Protein AF-W7IYI3-F1 (afdb_monomer)

Foldseek 3Di:
DVVVVVVLVVLLVVLLVVVCVVLHVVCSVVSVVLLVVQVVVCVPPPDSPCSSVVSSVRSCVVSVVVD

Radius of gyration: 11.94 Å; Cα contacts (8 Å, |Δi|>4): 29; chains: 1; bounding box: 38×17×29 Å

Mean predicted aligned error: 6.06 Å

pLDDT: mean 80.63, std 10.75, range [45.28, 93.0]

Sequence (67 aa):
MDDLAEQVSTQLHQMEARLVDDYGPAREADIHAAVQEEHDRFREAKVTTFVPILIERHVRSRLGRTA

Organism: NCBI:txid909613

Solvent-accessible surface area (backbone atoms only — not comparable to full-atom values): 3921 Å² total; per-residue (Å²): 121,62,68,59,56,54,50,50,51,52,52,42,54,57,47,52,54,51,48,27,71,74,70,33,72,94,40,40,69,60,51,50,52,45,49,48,57,45,47,61,71,48,69,82,49,94,68,64,91,59,46,58,67,52,37,53,54,50,41,52,55,56,60,60,68,75,108

Secondary structure (DSSP, 8-state):
-HHHHHHHHHHHHHHHHHHHHHH-GGGHHHHHHHHHHHHHHHTT-S--TTHHHHHHHHHHHHHHTT-

Structure (mmCIF, N/CA/C/O backbone):
data_AF-W7IYI3-F1
#
_entry.id   AF-W7IYI3-F1
#
loop_
_atom_site.group_PDB
_atom_site.id
_atom_site.type_symbol
_atom_site.label_atom_id
_atom_site.label_alt_id
_atom_site.label_comp_id
_atom_site.label_asym_id
_atom_site.label_entity_id
_atom_site.label_seq_id
_atom_site.pdbx_PDB_ins_code
_atom_site.Cartn_x
_atom_site.Cartn_y
_atom_site.Cartn_z
_atom_site.occupancy
_atom_site.B_iso_or_equiv
_atom_site.auth_seq_id
_atom_site.auth_comp_id
_atom_site.auth_asym_id
_atom_site.auth_atom_id
_atom_site.pdbx_PDB_model_num
ATOM 1 N N . MET A 1 1 ? 22.449 -5.222 -10.240 1.00 54.81 1 MET A N 1
ATOM 2 C CA . MET A 1 1 ? 20.989 -5.265 -10.503 1.00 54.81 1 MET A CA 1
ATOM 3 C C . MET A 1 1 ? 20.205 -5.426 -9.204 1.00 54.81 1 MET A C 1
ATOM 5 O O . MET A 1 1 ? 19.018 -5.132 -9.218 1.00 54.81 1 MET A O 1
ATOM 9 N N . ASP A 1 2 ? 20.847 -5.820 -8.099 1.00 62.50 2 ASP A N 1
ATOM 10 C CA . ASP A 1 2 ? 20.210 -5.993 -6.788 1.00 62.50 2 ASP A CA 1
ATOM 11 C C . ASP A 1 2 ? 19.691 -4.688 -6.159 1.00 62.50 2 ASP A C 1
ATOM 13 O O . ASP A 1 2 ? 18.623 -4.703 -5.554 1.00 62.50 2 ASP A O 1
ATOM 17 N N . ASP A 1 3 ? 20.339 -3.542 -6.413 1.00 72.69 3 ASP A N 1
ATOM 18 C CA . ASP A 1 3 ? 19.922 -2.237 -5.866 1.00 72.69 3 ASP A CA 1
ATOM 19 C C . ASP A 1 3 ? 18.480 -1.853 -6.238 1.00 72.69 3 ASP A C 1
ATOM 21 O O . ASP A 1 3 ? 17.754 -1.259 -5.445 1.00 72.69 3 ASP A O 1
ATOM 25 N N . LEU A 1 4 ? 18.029 -2.220 -7.444 1.00 69.19 4 LEU A N 1
ATOM 26 C CA . LEU A 1 4 ? 16.671 -1.916 -7.899 1.00 69.19 4 LEU A CA 1
ATOM 27 C C . LEU A 1 4 ? 15.630 -2.786 -7.187 1.00 69.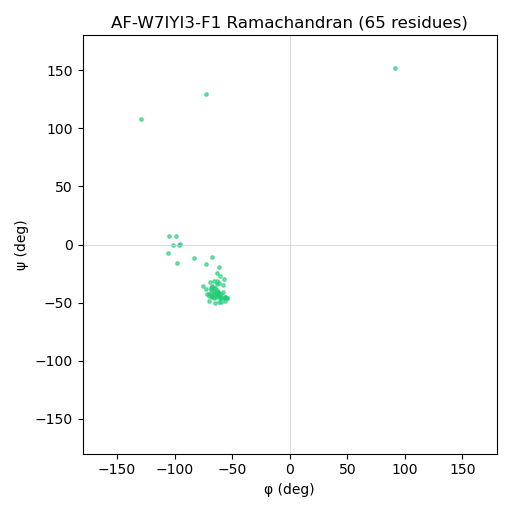19 4 LEU A C 1
ATOM 29 O O . LEU A 1 4 ? 14.545 -2.306 -6.871 1.00 69.19 4 LEU A O 1
ATOM 33 N N . ALA A 1 5 ? 15.947 -4.057 -6.939 1.00 73.88 5 ALA A N 1
ATOM 34 C CA . ALA A 1 5 ? 15.046 -4.966 -6.238 1.00 73.88 5 ALA A CA 1
ATOM 35 C C . ALA A 1 5 ? 14.897 -4.559 -4.763 1.00 73.88 5 ALA A C 1
ATOM 37 O O . ALA A 1 5 ? 13.785 -4.533 -4.236 1.00 73.88 5 ALA A O 1
ATOM 38 N N . GLU A 1 6 ? 15.997 -4.162 -4.124 1.00 78.19 6 GLU A N 1
ATOM 39 C CA . GLU A 1 6 ? 15.998 -3.647 -2.753 1.00 78.19 6 GLU A CA 1
ATOM 40 C C . GLU A 1 6 ? 15.251 -2.308 -2.640 1.00 78.19 6 GLU A C 1
ATOM 42 O O . GLU A 1 6 ? 14.446 -2.105 -1.723 1.00 78.19 6 GLU A O 1
ATOM 47 N N . GLN A 1 7 ? 15.432 -1.417 -3.619 1.00 78.69 7 GLN A N 1
ATOM 48 C CA . GLN A 1 7 ? 14.701 -0.154 -3.688 1.00 78.69 7 GLN A CA 1
ATOM 49 C C . GLN A 1 7 ? 13.192 -0.375 -3.870 1.00 78.69 7 GLN A C 1
ATOM 51 O O . GLN A 1 7 ? 12.395 0.285 -3.202 1.00 78.69 7 GLN A O 1
ATOM 56 N N . VAL A 1 8 ? 12.786 -1.323 -4.722 1.00 78.56 8 VAL A N 1
ATOM 57 C CA . VAL A 1 8 ? 11.372 -1.691 -4.902 1.00 78.56 8 VAL A CA 1
ATOM 58 C C . VAL A 1 8 ? 10.798 -2.279 -3.613 1.00 78.56 8 VAL A C 1
ATOM 60 O O . VAL A 1 8 ? 9.731 -1.849 -3.185 1.00 78.56 8 VAL A O 1
ATOM 63 N N . SER A 1 9 ? 11.520 -3.184 -2.947 1.00 81.75 9 SER A N 1
ATOM 64 C CA . SER A 1 9 ? 11.106 -3.750 -1.655 1.00 81.75 9 SER A CA 1
ATOM 65 C C . SER A 1 9 ? 10.875 -2.660 -0.600 1.00 81.75 9 SER A C 1
ATOM 67 O O . SER A 1 9 ? 9.824 -2.606 0.041 1.00 81.75 9 SER A O 1
ATOM 69 N N . THR A 1 10 ? 11.803 -1.704 -0.499 1.00 87.00 10 THR A N 1
ATOM 70 C CA . THR A 1 10 ? 11.681 -0.561 0.419 1.00 87.00 10 THR A CA 1
ATOM 71 C C . THR A 1 10 ? 10.457 0.300 0.095 1.00 87.00 10 THR A C 1
ATOM 73 O O . THR A 1 10 ? 9.722 0.708 0.996 1.00 87.00 10 THR A O 1
ATOM 76 N N . GLN A 1 11 ? 10.202 0.564 -1.189 1.00 85.88 11 GLN A N 1
ATOM 77 C CA . GLN A 1 11 ? 9.044 1.345 -1.629 1.00 85.88 11 GLN A CA 1
ATOM 78 C C . GLN A 1 11 ? 7.715 0.645 -1.323 1.00 85.88 11 GLN A C 1
ATOM 80 O O . GLN A 1 11 ? 6.756 1.319 -0.943 1.00 85.88 11 GLN A O 1
ATOM 85 N N . LEU A 1 12 ? 7.658 -0.683 -1.454 1.00 85.75 12 LEU A N 1
ATOM 86 C CA . LEU A 1 12 ? 6.477 -1.476 -1.111 1.00 85.75 12 LEU A CA 1
ATOM 87 C C . LEU A 1 12 ? 6.211 -1.460 0.392 1.00 85.75 12 LEU A C 1
ATOM 89 O O . LEU A 1 12 ? 5.082 -1.200 0.794 1.00 85.75 12 LEU A O 1
ATOM 93 N N . HIS A 1 13 ? 7.245 -1.620 1.218 1.00 89.06 13 HIS A N 1
ATOM 94 C CA . HIS A 1 13 ? 7.091 -1.563 2.670 1.00 89.06 13 HIS A CA 1
ATOM 95 C C . HIS A 1 13 ? 6.593 -0.188 3.147 1.00 89.06 13 HIS A C 1
ATOM 97 O O . HIS A 1 13 ? 5.665 -0.083 3.948 1.00 89.06 13 HIS A O 1
ATOM 103 N N . GLN A 1 14 ? 7.148 0.896 2.594 1.00 91.31 14 GLN A N 1
ATOM 104 C CA . GLN A 1 14 ? 6.669 2.252 2.881 1.00 91.31 14 GLN A CA 1
ATOM 105 C C . GLN A 1 14 ? 5.225 2.474 2.414 1.00 91.31 14 GLN A C 1
ATOM 107 O O . GLN A 1 14 ? 4.493 3.251 3.022 1.00 91.31 14 GLN A O 1
ATOM 112 N N . MET A 1 15 ? 4.823 1.851 1.306 1.00 90.56 15 MET A N 1
ATOM 113 C CA . MET A 1 15 ? 3.459 1.924 0.789 1.00 90.56 15 MET A CA 1
ATOM 114 C C . MET A 1 15 ? 2.473 1.162 1.677 1.00 90.56 15 MET A C 1
ATOM 116 O O . MET A 1 15 ? 1.418 1.709 1.982 1.00 90.56 15 MET A O 1
ATOM 120 N N . GLU A 1 16 ? 2.818 -0.047 2.125 1.00 91.81 16 GLU A N 1
ATOM 121 C CA . GLU A 1 16 ? 2.015 -0.814 3.085 1.00 91.81 16 GLU A CA 1
ATOM 122 C C . GLU A 1 16 ? 1.769 -0.019 4.365 1.00 91.81 16 GLU A C 1
ATOM 124 O O . GLU A 1 16 ? 0.617 0.133 4.761 1.00 91.81 16 GLU A O 1
ATOM 129 N N . ALA A 1 17 ? 2.816 0.569 4.952 1.00 91.81 17 ALA A N 1
ATOM 130 C CA . ALA A 1 17 ? 2.685 1.388 6.157 1.00 91.81 17 ALA A CA 1
ATOM 131 C C . ALA A 1 17 ? 1.688 2.546 5.967 1.00 91.81 17 ALA A C 1
ATOM 133 O O . ALA A 1 17 ? 0.79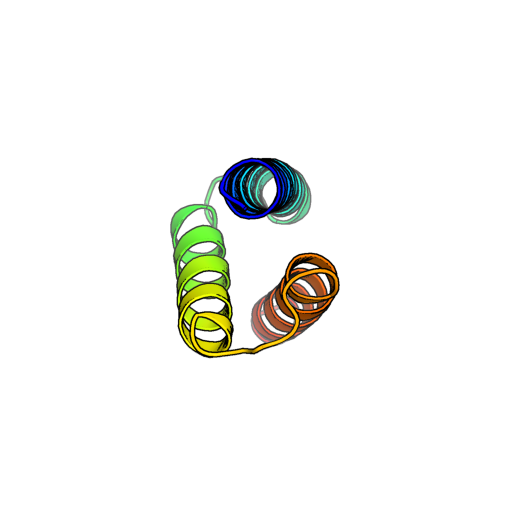2 2.731 6.785 1.00 91.81 17 ALA A O 1
ATOM 134 N N . ARG A 1 18 ? 1.766 3.269 4.838 1.00 93.00 18 ARG A N 1
ATOM 135 C CA . ARG A 1 18 ? 0.803 4.340 4.519 1.00 93.00 18 ARG A CA 1
ATOM 136 C C . ARG A 1 18 ? -0.625 3.821 4.358 1.00 93.00 18 ARG A C 1
ATOM 138 O O . ARG A 1 18 ? -1.568 4.486 4.766 1.00 93.00 18 ARG A O 1
ATOM 145 N N . LEU A 1 19 ? -0.804 2.654 3.743 1.00 90.25 19 LEU A N 1
ATOM 146 C CA . LEU A 1 19 ? -2.128 2.050 3.590 1.00 90.25 19 LEU A CA 1
ATOM 147 C C . LEU A 1 19 ? -2.702 1.618 4.945 1.00 90.25 19 LEU A C 1
ATOM 149 O O . LEU A 1 19 ? -3.902 1.763 5.166 1.00 90.25 19 LEU A O 1
ATOM 153 N N . VAL A 1 20 ? -1.867 1.124 5.858 1.00 92.56 20 VAL A N 1
ATOM 154 C CA . VAL A 1 20 ? -2.278 0.798 7.230 1.00 92.56 20 VAL A CA 1
ATOM 155 C C . VAL A 1 20 ? -2.682 2.058 7.994 1.00 92.56 20 VAL A C 1
ATOM 157 O O . VAL A 1 20 ? -3.716 2.044 8.661 1.00 92.56 20 VAL A O 1
ATOM 160 N N . ASP A 1 21 ? -1.941 3.156 7.841 1.00 92.38 21 ASP A N 1
ATOM 161 C CA . ASP A 1 21 ? -2.309 4.452 8.422 1.00 92.38 21 ASP A CA 1
ATOM 162 C C . ASP A 1 21 ? -3.650 4.974 7.861 1.00 92.38 21 ASP A C 1
ATOM 164 O O . ASP A 1 21 ? -4.489 5.462 8.619 1.00 92.38 21 ASP A O 1
ATOM 168 N N . ASP A 1 22 ? -3.888 4.822 6.551 1.00 90.81 22 ASP A N 1
ATOM 169 C CA . ASP A 1 22 ? -5.100 5.296 5.861 1.00 90.81 22 ASP A CA 1
ATOM 170 C C . ASP A 1 22 ? -6.359 4.463 6.196 1.00 90.81 22 ASP A C 1
ATOM 172 O O . ASP A 1 22 ? -7.454 5.009 6.354 1.00 90.81 22 ASP A O 1
ATOM 176 N N . TYR A 1 23 ? -6.234 3.132 6.244 1.00 89.12 23 TYR A N 1
ATOM 177 C CA . TYR A 1 23 ? -7.365 2.195 6.365 1.00 89.12 23 TYR A CA 1
ATOM 178 C C . TYR A 1 23 ? -7.502 1.564 7.760 1.00 89.12 23 TYR A C 1
ATOM 180 O O . TYR A 1 23 ? -8.501 0.890 8.036 1.00 89.12 23 TYR A O 1
ATOM 188 N N . GLY A 1 24 ? -6.529 1.805 8.636 1.00 91.19 24 GLY A N 1
ATOM 189 C CA . GLY A 1 24 ? -6.486 1.362 10.021 1.00 91.19 24 GLY A CA 1
ATOM 190 C C . GLY A 1 24 ? -5.780 0.011 10.231 1.00 91.19 24 GLY A C 1
ATOM 191 O O . GLY A 1 24 ? -5.840 -0.879 9.377 1.00 91.19 24 GLY A O 1
ATOM 192 N N . PRO A 1 25 ? -5.190 -0.204 11.424 1.00 91.06 25 PRO A N 1
ATOM 193 C CA . PRO A 1 25 ? -4.423 -1.412 11.753 1.00 91.06 25 PRO A CA 1
ATOM 194 C C . PRO A 1 25 ? -5.260 -2.697 11.735 1.00 91.06 25 PRO A C 1
ATOM 196 O O . PRO A 1 25 ? -4.740 -3.775 11.476 1.00 91.06 25 PRO A O 1
ATOM 199 N N . ALA A 1 26 ? -6.580 -2.606 11.929 1.00 91.12 26 ALA A N 1
ATOM 200 C CA . ALA A 1 26 ? -7.474 -3.763 11.834 1.00 91.12 26 ALA A CA 1
ATOM 201 C C . ALA A 1 26 ? -7.488 -4.412 10.435 1.00 91.12 26 ALA A C 1
ATOM 203 O O . ALA A 1 26 ? -7.903 -5.561 10.307 1.00 91.12 26 ALA A O 1
ATOM 204 N N . ARG A 1 27 ? -7.047 -3.687 9.396 1.00 88.06 27 ARG A N 1
ATOM 205 C CA . ARG A 1 27 ? -6.983 -4.161 8.007 1.00 88.06 27 ARG A CA 1
ATOM 206 C C . ARG A 1 27 ? -5.561 -4.488 7.550 1.00 88.06 27 ARG A C 1
ATOM 208 O O . ARG A 1 27 ? -5.370 -4.766 6.373 1.00 88.06 27 ARG A O 1
ATOM 215 N N . GLU A 1 28 ? -4.573 -4.474 8.445 1.00 89.69 28 GLU A N 1
ATOM 216 C CA . GLU A 1 28 ? -3.161 -4.710 8.111 1.00 89.69 28 GLU A CA 1
ATOM 217 C C . GLU A 1 28 ? -2.948 -6.033 7.364 1.00 89.69 28 GLU A C 1
ATOM 219 O O . GLU A 1 28 ? -2.313 -6.051 6.311 1.00 89.69 28 GLU A O 1
ATOM 224 N N . ALA A 1 29 ? -3.555 -7.122 7.843 1.00 88.06 29 ALA A N 1
ATOM 225 C CA . ALA A 1 29 ? -3.463 -8.424 7.186 1.00 88.06 29 ALA A CA 1
ATOM 226 C C . ALA A 1 29 ? -4.071 -8.417 5.769 1.00 88.06 29 ALA A C 1
ATOM 228 O O . ALA A 1 29 ? -3.487 -8.984 4.846 1.00 88.06 29 ALA A O 1
ATOM 229 N N . ASP A 1 30 ? -5.210 -7.740 5.580 1.00 87.25 30 ASP A N 1
ATOM 230 C CA . ASP A 1 30 ? -5.866 -7.617 4.272 1.00 87.25 30 ASP A CA 1
ATOM 231 C C . ASP A 1 30 ? -5.041 -6.757 3.303 1.00 87.25 30 ASP A C 1
ATOM 233 O O . ASP A 1 30 ? -4.968 -7.053 2.108 1.00 87.25 30 ASP A O 1
ATOM 237 N N . ILE A 1 31 ? -4.418 -5.691 3.814 1.00 89.12 31 ILE A N 1
ATOM 238 C CA . ILE A 1 31 ? -3.539 -4.792 3.059 1.00 89.12 31 ILE A CA 1
ATOM 239 C C . ILE A 1 31 ? -2.296 -5.549 2.602 1.00 89.12 31 ILE A C 1
ATOM 241 O O . ILE A 1 31 ? 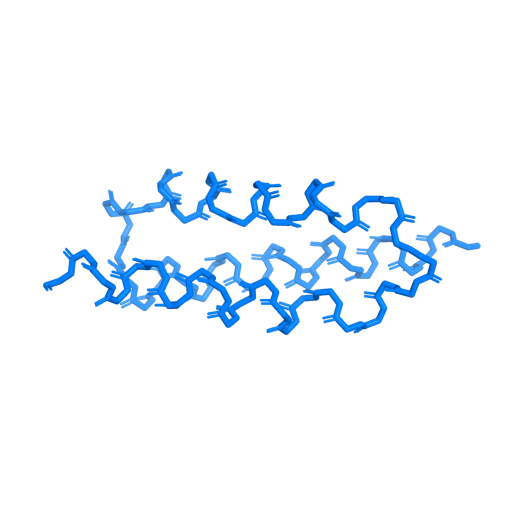-1.994 -5.533 1.410 1.00 89.12 31 ILE A O 1
ATOM 245 N N . HIS A 1 32 ? -1.623 -6.253 3.515 1.00 89.75 32 HIS A N 1
ATOM 246 C CA . HIS A 1 32 ? -0.437 -7.040 3.195 1.00 89.75 32 HIS A CA 1
ATOM 247 C C . HIS A 1 32 ? -0.751 -8.137 2.172 1.00 89.75 32 HIS A C 1
ATOM 249 O O . HIS A 1 32 ? -0.055 -8.268 1.168 1.00 89.75 32 HIS A O 1
ATOM 255 N N . ALA A 1 33 ? -1.855 -8.873 2.352 1.00 88.88 33 ALA A N 1
ATOM 256 C CA . ALA A 1 33 ? -2.281 -9.888 1.391 1.00 88.88 33 ALA A CA 1
ATOM 257 C C . ALA A 1 33 ? -2.543 -9.293 -0.004 1.00 88.88 33 ALA A C 1
ATOM 259 O O . ALA A 1 33 ? -2.123 -9.864 -1.010 1.00 88.88 33 ALA A O 1
ATOM 260 N N . ALA A 1 34 ? -3.198 -8.128 -0.079 1.00 87.25 34 ALA A N 1
ATOM 261 C CA . ALA A 1 34 ? -3.474 -7.459 -1.348 1.00 87.25 34 ALA A CA 1
ATOM 262 C C . ALA A 1 34 ? -2.204 -6.913 -2.025 1.00 87.25 34 ALA A C 1
ATOM 264 O O . ALA A 1 34 ? -2.093 -6.973 -3.251 1.00 87.25 34 ALA A O 1
ATOM 265 N N . VAL A 1 35 ? -1.250 -6.390 -1.251 1.00 87.25 35 VAL A N 1
ATOM 266 C CA . VAL A 1 35 ? 0.050 -5.933 -1.765 1.00 87.25 35 VAL A CA 1
ATOM 267 C C . VAL A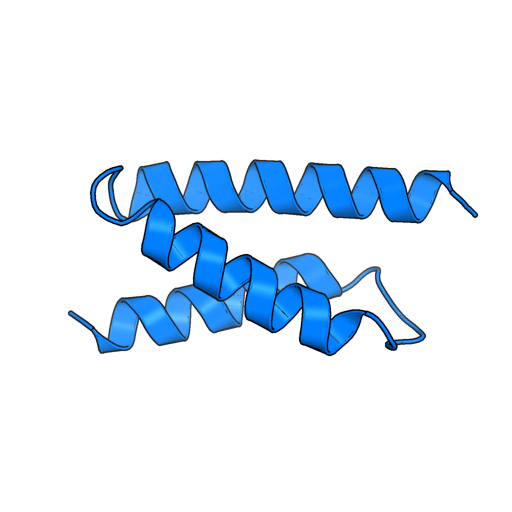 1 35 ? 0.876 -7.113 -2.267 1.00 87.25 35 VAL A C 1
ATOM 269 O O . VAL A 1 35 ? 1.422 -7.035 -3.367 1.00 87.25 35 VAL A O 1
ATOM 272 N N . GLN A 1 36 ? 0.915 -8.213 -1.516 1.00 86.69 36 GLN A N 1
ATOM 273 C CA . GLN A 1 36 ? 1.661 -9.414 -1.877 1.00 86.69 36 GLN A CA 1
ATOM 274 C C . GLN A 1 36 ? 1.099 -10.089 -3.137 1.00 86.69 36 GLN A C 1
ATOM 276 O O . GLN A 1 36 ? 1.873 -10.402 -4.039 1.00 86.69 36 GLN A O 1
ATOM 281 N N . GLU A 1 37 ? -0.227 -10.256 -3.249 1.00 85.00 37 GLU A N 1
ATOM 282 C CA . GLU A 1 37 ? -0.866 -10.815 -4.456 1.00 85.00 37 GLU A CA 1
ATOM 283 C C . GLU A 1 37 ? -0.500 -10.016 -5.714 1.00 85.00 37 GLU A C 1
ATOM 285 O O . GLU A 1 37 ? -0.163 -10.587 -6.754 1.00 85.00 37 GLU A O 1
ATOM 290 N N . GLU A 1 38 ? -0.546 -8.687 -5.629 1.00 82.81 38 GLU A N 1
ATOM 291 C CA . GLU A 1 38 ? -0.223 -7.838 -6.772 1.00 82.81 38 GLU A CA 1
ATOM 292 C C . GLU A 1 38 ? 1.290 -7.783 -7.031 1.00 82.81 38 GLU A C 1
ATOM 294 O O . GLU A 1 38 ? 1.705 -7.805 -8.188 1.00 82.81 38 GLU A O 1
ATOM 299 N N . HIS A 1 39 ? 2.139 -7.802 -6.002 1.00 81.50 39 HIS A N 1
ATOM 300 C CA . HIS A 1 39 ? 3.588 -7.914 -6.178 1.00 81.50 39 HIS A CA 1
ATOM 301 C C . HIS A 1 39 ? 3.984 -9.220 -6.880 1.00 81.50 39 HIS A C 1
ATOM 303 O O . HIS A 1 39 ? 4.742 -9.190 -7.852 1.00 81.50 39 HIS A O 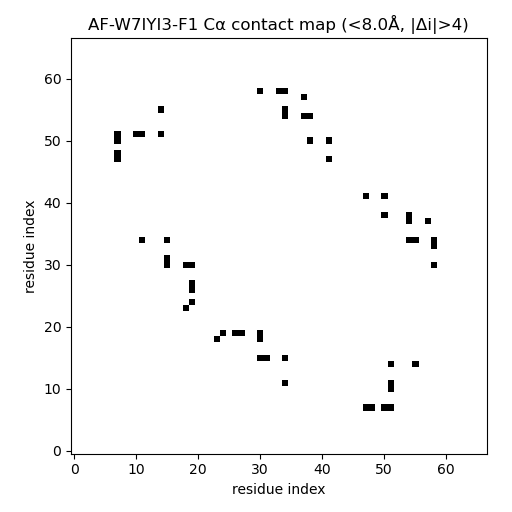1
ATOM 309 N N . ASP A 1 40 ? 3.415 -10.352 -6.462 1.00 83.00 40 ASP A N 1
ATOM 310 C CA . ASP A 1 40 ? 3.657 -11.651 -7.092 1.00 83.00 40 ASP A CA 1
ATOM 311 C C . ASP A 1 40 ? 3.201 -11.665 -8.559 1.00 83.00 40 ASP A C 1
ATOM 313 O O . ASP A 1 40 ? 3.872 -12.245 -9.415 1.00 83.00 40 ASP A O 1
ATOM 317 N N . ARG A 1 41 ? 2.130 -10.935 -8.896 1.00 78.88 41 ARG A N 1
ATOM 318 C CA . ARG A 1 41 ? 1.673 -10.749 -10.282 1.00 78.88 41 ARG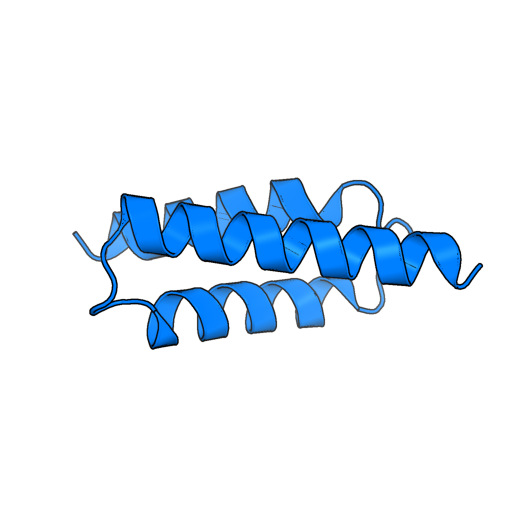 A CA 1
ATOM 319 C C . ARG A 1 41 ? 2.693 -10.025 -11.163 1.00 78.88 41 ARG A C 1
ATOM 321 O O . ARG A 1 41 ? 2.762 -10.283 -12.365 1.00 78.88 41 ARG A O 1
ATOM 328 N N . PHE A 1 42 ? 3.483 -9.125 -10.582 1.00 73.69 42 PHE A N 1
ATOM 329 C CA . PHE A 1 42 ? 4.536 -8.387 -11.281 1.00 73.69 42 PHE A CA 1
ATOM 330 C C . PHE A 1 42 ? 5.926 -9.020 -11.143 1.00 73.69 42 PHE A C 1
ATOM 332 O O . PHE A 1 42 ? 6.875 -8.515 -11.740 1.00 73.69 42 PHE A O 1
ATOM 339 N N . ARG A 1 43 ? 6.059 -10.149 -10.438 1.00 73.06 43 ARG A N 1
ATOM 340 C CA . ARG A 1 43 ? 7.337 -10.844 -10.216 1.00 73.06 43 ARG A CA 1
ATOM 341 C C . ARG A 1 43 ? 8.056 -11.243 -11.510 1.00 73.06 43 ARG A C 1
ATOM 343 O O . ARG A 1 43 ? 9.282 -11.285 -11.542 1.00 73.06 43 ARG A O 1
ATOM 350 N N . GLU A 1 44 ? 7.311 -11.509 -12.580 1.00 70.75 44 GLU A N 1
ATOM 351 C CA . GLU A 1 44 ? 7.856 -11.853 -13.904 1.00 70.75 44 GLU A CA 1
ATOM 352 C C . GLU A 1 44 ? 7.945 -10.647 -14.861 1.00 70.75 44 GLU A C 1
ATOM 354 O O . GLU A 1 44 ? 8.377 -10.776 -16.011 1.00 70.75 44 GLU A O 1
ATOM 359 N N . ALA A 1 45 ? 7.533 -9.454 -14.421 1.00 68.00 45 ALA A N 1
ATOM 360 C CA . ALA A 1 45 ? 7.501 -8.275 -15.272 1.00 68.00 45 ALA A CA 1
ATOM 361 C C . ALA A 1 45 ? 8.919 -7.750 -15.548 1.00 68.00 45 ALA A C 1
ATOM 363 O O . ALA A 1 45 ? 9.701 -7.472 -14.644 1.00 68.00 45 ALA A O 1
ATOM 364 N N . LYS A 1 46 ? 9.234 -7.522 -16.830 1.00 63.38 46 LYS A N 1
ATOM 365 C CA . LYS A 1 46 ? 10.534 -6.975 -17.271 1.00 63.38 46 LYS A CA 1
ATOM 366 C C . LYS A 1 46 ? 10.773 -5.513 -16.860 1.00 63.38 46 LYS A C 1
ATOM 368 O O . LYS A 1 46 ? 11.879 -5.013 -17.036 1.00 63.38 46 LYS A O 1
ATOM 373 N N . VAL A 1 47 ? 9.748 -4.819 -16.361 1.00 64.62 47 VAL A N 1
ATOM 374 C CA . VAL A 1 47 ? 9.811 -3.413 -15.942 1.00 64.62 47 VAL A CA 1
ATOM 375 C C . VAL A 1 47 ? 9.232 -3.292 -14.536 1.00 64.62 47 VAL A C 1
ATOM 377 O O . VAL A 1 47 ? 8.022 -3.391 -14.353 1.00 64.62 47 VAL A O 1
ATOM 380 N N . THR A 1 48 ? 10.097 -3.053 -13.551 1.00 65.94 48 THR A N 1
ATOM 381 C CA . THR A 1 48 ? 9.737 -2.997 -12.124 1.00 65.94 48 THR A CA 1
ATOM 382 C C . THR A 1 48 ? 9.535 -1.573 -11.596 1.00 65.94 48 THR A C 1
ATOM 384 O O . THR A 1 48 ? 8.895 -1.380 -10.569 1.00 65.94 48 THR A O 1
ATOM 387 N N . THR A 1 49 ? 9.995 -0.547 -12.322 1.00 66.12 49 THR A N 1
ATOM 388 C CA . THR A 1 49 ? 9.955 0.866 -11.891 1.00 66.12 49 THR A CA 1
ATOM 389 C C . THR A 1 49 ? 8.541 1.402 -11.636 1.00 66.12 49 THR A C 1
ATOM 391 O O . THR A 1 49 ? 8.363 2.307 -10.828 1.00 66.12 49 THR A O 1
ATOM 394 N N . PHE A 1 50 ? 7.523 0.846 -12.301 1.00 68.44 50 PHE A N 1
ATOM 395 C CA . PHE A 1 50 ? 6.122 1.265 -12.148 1.00 68.44 50 PHE A CA 1
ATOM 396 C C . PHE A 1 50 ? 5.299 0.330 -11.253 1.00 68.44 50 PHE A C 1
ATOM 398 O O . PHE A 1 50 ? 4.112 0.570 -11.047 1.00 68.44 50 PHE A O 1
ATOM 405 N N . VAL A 1 51 ? 5.904 -0.731 -10.719 1.00 74.44 51 VAL A N 1
ATOM 406 C CA . VAL A 1 51 ? 5.191 -1.749 -9.938 1.00 74.44 51 VAL A CA 1
ATOM 407 C C . VAL A 1 51 ? 4.575 -1.167 -8.655 1.00 74.44 51 VAL A C 1
ATOM 409 O O . VAL A 1 51 ? 3.382 -1.389 -8.451 1.00 74.44 51 VAL A O 1
ATOM 412 N N . PRO A 1 52 ? 5.268 -0.325 -7.857 1.00 77.81 52 PRO A N 1
ATOM 413 C CA . PRO A 1 52 ? 4.688 0.210 -6.621 1.00 77.81 52 PRO A CA 1
ATOM 414 C C . PRO A 1 52 ? 3.410 1.033 -6.840 1.00 77.81 52 PRO A C 1
ATOM 416 O O . PRO A 1 52 ? 2.407 0.810 -6.171 1.00 77.81 52 PRO A O 1
ATOM 419 N N . ILE A 1 53 ? 3.394 1.946 -7.821 1.00 82.44 53 ILE A N 1
ATOM 420 C CA . ILE A 1 53 ? 2.222 2.807 -8.065 1.00 82.44 53 ILE A CA 1
ATOM 421 C C . ILE A 1 53 ? 1.022 2.024 -8.621 1.00 82.44 53 ILE A C 1
ATOM 423 O O . ILE A 1 53 ? -0.131 2.364 -8.342 1.00 82.44 53 ILE A O 1
ATOM 427 N N . LEU A 1 54 ? 1.276 0.967 -9.400 1.00 80.88 54 LEU A N 1
ATOM 428 C CA . LEU A 1 54 ? 0.227 0.086 -9.912 1.00 80.88 54 LEU A CA 1
ATOM 429 C C . LEU A 1 54 ? -0.385 -0.755 -8.789 1.00 80.88 54 LEU A C 1
ATOM 431 O O . LEU A 1 54 ? -1.613 -0.843 -8.714 1.00 80.88 54 LEU A O 1
ATOM 435 N N . ILE A 1 55 ? 0.453 -1.295 -7.898 1.00 82.25 55 ILE A N 1
ATOM 436 C CA . ILE A 1 55 ? -0.001 -2.033 -6.717 1.00 82.25 55 ILE A CA 1
ATOM 437 C C . ILE A 1 55 ? -0.831 -1.116 -5.818 1.00 82.25 55 ILE A C 1
ATOM 439 O O . ILE A 1 55 ? -1.965 -1.466 -5.498 1.00 82.25 55 ILE A O 1
ATOM 443 N N . GLU A 1 56 ? -0.342 0.086 -5.485 1.00 85.12 56 GLU A N 1
ATOM 444 C CA . GLU A 1 56 ? -1.079 1.023 -4.624 1.00 85.12 56 GLU A CA 1
ATOM 445 C C . GLU A 1 56 ? -2.484 1.301 -5.174 1.00 85.12 56 GLU A C 1
ATOM 447 O O . GLU A 1 56 ? -3.485 1.230 -4.457 1.00 85.12 56 GLU A O 1
ATOM 452 N N . ARG A 1 57 ? -2.580 1.569 -6.482 1.00 86.88 57 ARG A N 1
ATOM 453 C CA . ARG A 1 57 ? -3.856 1.834 -7.149 1.00 86.88 57 ARG A CA 1
ATOM 454 C C . ARG A 1 57 ? -4.797 0.630 -7.090 1.00 86.88 57 ARG A C 1
ATOM 456 O O . ARG A 1 57 ? -6.000 0.818 -6.883 1.00 86.88 57 ARG A O 1
ATOM 463 N N . HIS A 1 58 ? -4.285 -0.581 -7.299 1.00 83.88 58 HIS A N 1
ATOM 464 C CA . HIS A 1 58 ? -5.104 -1.790 -7.258 1.00 83.88 58 HIS A CA 1
ATOM 465 C C . HIS A 1 58 ? -5.610 -2.069 -5.841 1.00 83.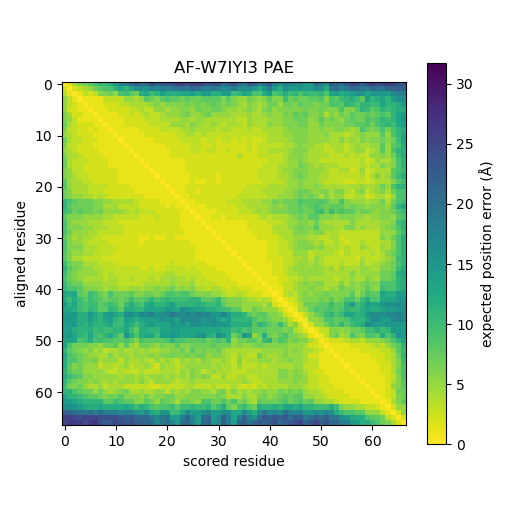88 58 HIS A C 1
ATOM 467 O O . HIS A 1 58 ? -6.807 -2.289 -5.645 1.00 83.88 58 HIS A O 1
ATOM 473 N N . VAL A 1 59 ? -4.724 -1.962 -4.849 1.00 84.62 59 VAL A N 1
ATOM 474 C CA . VAL A 1 59 ? -5.051 -2.154 -3.434 1.00 84.62 59 VAL A CA 1
ATOM 475 C C . VAL A 1 59 ? -6.110 -1.148 -2.990 1.00 84.62 59 VAL A C 1
ATOM 477 O O . VAL A 1 59 ? -7.157 -1.555 -2.490 1.00 84.62 59 VAL A O 1
ATOM 480 N N . ARG A 1 60 ? -5.937 0.150 -3.281 1.00 86.75 60 ARG A N 1
ATOM 481 C CA . ARG A 1 60 ? -6.953 1.177 -2.980 1.00 86.75 60 ARG A CA 1
ATOM 482 C C . ARG A 1 60 ? -8.301 0.879 -3.648 1.00 86.75 60 ARG A C 1
ATOM 484 O O . ARG A 1 60 ? -9.344 1.031 -3.015 1.00 86.75 60 ARG A O 1
ATOM 491 N N . SER A 1 61 ? -8.306 0.414 -4.902 1.00 86.56 61 SER A N 1
ATOM 492 C CA . SER A 1 61 ? -9.546 0.035 -5.599 1.00 86.56 61 SER A CA 1
ATOM 493 C C . SER A 1 61 ? -10.237 -1.178 -4.970 1.00 86.56 61 SER A C 1
ATOM 495 O O . SER A 1 61 ? -11.468 -1.211 -4.914 1.00 86.56 61 SER A O 1
ATOM 497 N N . ARG A 1 62 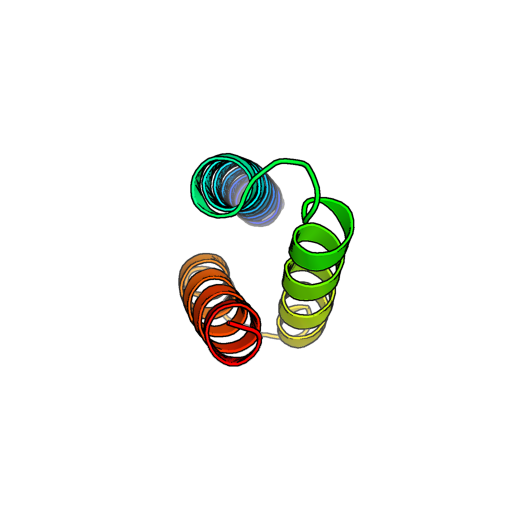? -9.468 -2.163 -4.494 1.00 83.44 62 ARG A N 1
ATOM 498 C CA . ARG A 1 62 ? -9.989 -3.358 -3.822 1.00 83.44 62 ARG A CA 1
ATOM 499 C C . ARG A 1 62 ? -10.561 -3.013 -2.450 1.00 83.44 62 ARG A C 1
ATOM 501 O O . ARG A 1 62 ? -11.704 -3.364 -2.179 1.00 83.44 62 ARG A O 1
ATOM 508 N N . LEU A 1 63 ? -9.817 -2.257 -1.641 1.00 81.44 63 LEU A N 1
ATOM 509 C CA . LEU A 1 63 ? -10.227 -1.850 -0.293 1.00 81.44 63 LEU A CA 1
ATOM 510 C C . LEU A 1 63 ? -11.413 -0.879 -0.300 1.00 81.44 63 LEU A C 1
ATOM 512 O O . LEU A 1 63 ? -12.265 -0.968 0.582 1.00 81.44 63 LEU A O 1
ATOM 516 N N . GLY A 1 64 ? -11.488 0.016 -1.294 1.00 76.06 64 GLY A N 1
ATOM 517 C CA . GLY A 1 64 ? -12.605 0.948 -1.478 1.00 76.06 64 GLY A CA 1
ATOM 518 C C . GLY A 1 64 ? -13.893 0.295 -1.990 1.00 76.06 64 GLY A C 1
ATOM 519 O O . GLY A 1 64 ? -14.957 0.886 -1.870 1.00 76.06 64 GLY A O 1
ATOM 520 N N . ARG A 1 65 ? -13.823 -0.929 -2.532 1.00 60.22 65 ARG A N 1
ATOM 521 C CA . ARG A 1 65 ? -15.007 -1.722 -2.911 1.00 60.22 65 ARG A CA 1
ATOM 522 C C . ARG A 1 65 ? -15.606 -2.491 -1.725 1.00 60.22 65 ARG A C 1
ATOM 524 O O . ARG A 1 65 ? -16.683 -3.056 -1.857 1.00 60.22 65 ARG A O 1
ATOM 531 N N . THR A 1 66 ? -14.894 -2.555 -0.600 1.00 52.03 66 THR A N 1
ATOM 532 C CA . THR A 1 66 ? -15.326 -3.236 0.635 1.00 52.03 66 THR A CA 1
ATOM 533 C C . THR A 1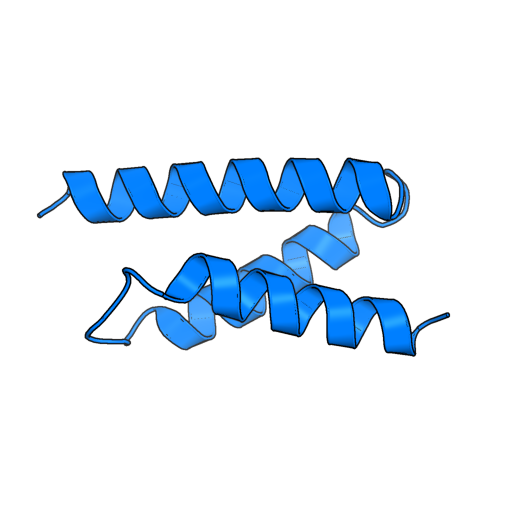 66 ? -15.920 -2.269 1.670 1.00 52.03 66 THR A C 1
ATOM 535 O O . THR A 1 66 ? -16.162 -2.686 2.798 1.00 52.03 66 THR A O 1
ATOM 538 N N . ALA A 1 67 ? -16.114 -0.994 1.312 1.00 45.28 67 ALA A N 1
ATOM 539 C CA . ALA A 1 67 ? -16.766 0.017 2.147 1.00 45.28 67 ALA A CA 1
ATOM 540 C C . ALA A 1 67 ? -18.248 0.170 1.781 1.00 45.28 67 ALA A C 1
ATOM 542 O O . ALA A 1 67 ? -18.561 0.082 0.570 1.00 45.28 67 ALA A O 1
#